Protein AF-A0A081MYM4-F1 (afdb_monomer_lite)

Sequence (79 aa):
MLGYVSVKEAKKYGCTHHGSYYGIPVWLDILDQGSLVMMAKWSPMDYAIDCVSVLEGIIRPLRFPDEPNCFQVKVLREI

Structure (mmCIF, N/CA/C/O backbone):
data_AF-A0A081MYM4-F1
#
_entry.id   AF-A0A081MYM4-F1
#
loop_
_atom_site.group_PDB
_atom_site.id
_atom_site.type_symbol
_atom_site.label_atom_id
_atom_site.label_alt_id
_atom_site.label_comp_id
_atom_site.label_asym_id
_atom_site.label_entity_id
_atom_site.label_seq_id
_atom_site.pdbx_PDB_ins_code
_atom_site.Cartn_x
_atom_site.Cartn_y
_atom_site.Cartn_z
_atom_site.occupancy
_atom_site.B_iso_or_equiv
_atom_site.auth_seq_id
_atom_site.auth_comp_id
_atom_site.auth_asym_id
_atom_site.auth_atom_id
_atom_site.pdbx_PDB_model_num
ATOM 1 N N . MET A 1 1 ? -2.683 -0.522 -15.918 1.00 56.75 1 MET A N 1
ATOM 2 C CA . MET A 1 1 ? -1.480 -0.930 -16.686 1.00 56.75 1 MET A CA 1
ATOM 3 C C . MET A 1 1 ? -1.497 -2.451 -16.776 1.00 56.75 1 MET A C 1
ATOM 5 O O . MET A 1 1 ? -2.099 -3.067 -15.917 1.00 56.75 1 MET A O 1
ATOM 9 N N . LEU A 1 2 ? -0.907 -3.099 -17.778 1.00 66.69 2 LEU A N 1
ATOM 10 C CA . LEU A 1 2 ? -0.748 -4.562 -17.744 1.00 66.69 2 LEU A CA 1
ATOM 11 C C . LEU A 1 2 ? 0.728 -4.860 -17.501 1.00 66.69 2 LEU A C 1
ATOM 13 O O . LEU A 1 2 ? 1.549 -4.634 -18.383 1.00 66.69 2 LEU A O 1
ATOM 17 N N . GLY A 1 3 ? 1.067 -5.302 -16.288 1.00 83.62 3 GLY A N 1
ATOM 18 C CA . GLY A 1 3 ? 2.443 -5.638 -15.918 1.00 83.62 3 GLY A CA 1
ATOM 19 C C . GLY A 1 3 ? 2.890 -5.091 -14.564 1.00 83.62 3 GLY A C 1
ATOM 20 O O . GLY A 1 3 ? 2.084 -4.611 -13.762 1.00 83.62 3 GLY A O 1
ATOM 21 N N . TYR A 1 4 ? 4.189 -5.237 -14.302 1.00 90.31 4 TYR A N 1
ATOM 22 C CA . TYR A 1 4 ? 4.839 -4.727 -13.099 1.00 90.31 4 TYR A CA 1
ATOM 23 C C . TYR A 1 4 ? 5.110 -3.227 -13.218 1.00 90.31 4 TYR A C 1
ATOM 25 O O . TYR A 1 4 ? 5.685 -2.773 -14.205 1.00 90.31 4 TYR A O 1
ATOM 33 N N . VAL A 1 5 ? 4.750 -2.483 -12.178 1.00 90.00 5 VAL A N 1
ATOM 34 C CA . VAL A 1 5 ? 5.054 -1.061 -12.030 1.00 90.00 5 VAL A CA 1
ATOM 35 C C . VAL A 1 5 ? 6.502 -0.922 -11.575 1.00 90.00 5 VAL A C 1
ATOM 37 O O . VAL A 1 5 ? 6.900 -1.469 -10.543 1.00 90.00 5 VAL A O 1
ATOM 40 N N . SER A 1 6 ? 7.305 -0.192 -12.347 1.00 91.31 6 SER A N 1
ATOM 41 C CA . SER A 1 6 ? 8.718 0.035 -12.023 1.00 91.31 6 SER A CA 1
ATOM 42 C C . SER A 1 6 ? 8.899 1.059 -10.894 1.00 91.31 6 SER A C 1
ATOM 44 O O . SER A 1 6 ? 8.042 1.912 -10.680 1.00 91.31 6 SER A O 1
ATOM 46 N N . VAL A 1 7 ? 10.063 1.061 -10.228 1.00 91.56 7 VAL A N 1
ATOM 47 C CA . VAL A 1 7 ? 10.419 2.105 -9.238 1.00 91.56 7 VAL A CA 1
ATOM 48 C C . VAL A 1 7 ? 10.316 3.507 -9.848 1.00 91.56 7 VAL A C 1
ATOM 50 O O . VAL A 1 7 ? 9.782 4.422 -9.230 1.00 91.56 7 VAL A O 1
ATOM 53 N N . LYS A 1 8 ? 10.808 3.686 -11.083 1.00 91.88 8 LYS A N 1
ATOM 54 C CA . LYS A 1 8 ? 10.779 4.979 -11.786 1.00 91.88 8 LYS A CA 1
ATOM 55 C C . LYS A 1 8 ? 9.351 5.471 -12.003 1.00 91.88 8 LYS A C 1
ATOM 57 O O . LYS A 1 8 ? 9.108 6.669 -11.967 1.00 91.88 8 LYS A O 1
ATOM 62 N N . GLU A 1 9 ? 8.432 4.555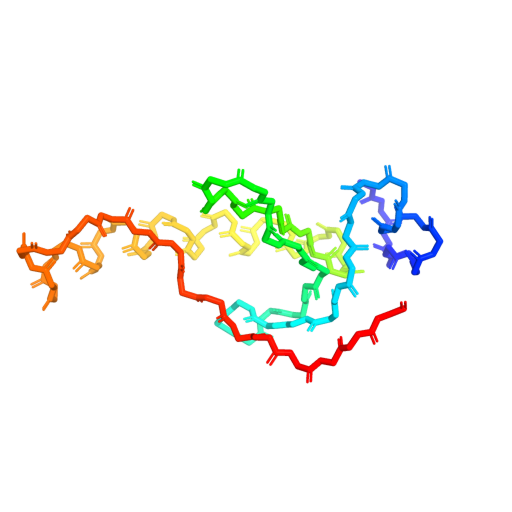 -12.267 1.00 90.25 9 GLU A N 1
ATOM 63 C CA . GLU A 1 9 ? 7.019 4.856 -12.451 1.00 90.25 9 GLU A CA 1
ATOM 64 C C . GLU A 1 9 ? 6.340 5.157 -11.118 1.00 90.25 9 GLU A C 1
ATOM 66 O O . GLU A 1 9 ? 5.721 6.205 -10.995 1.00 90.25 9 GLU A O 1
ATOM 71 N N . ALA A 1 10 ? 6.575 4.340 -10.091 1.00 90.25 10 ALA A N 1
ATOM 72 C CA . ALA A 1 10 ? 6.089 4.586 -8.736 1.00 90.25 10 ALA A CA 1
ATOM 73 C C . ALA A 1 10 ? 6.501 5.976 -8.211 1.00 90.25 10 ALA A C 1
ATOM 75 O O . ALA A 1 10 ? 5.664 6.712 -7.692 1.00 90.25 10 ALA A O 1
ATOM 76 N N . LYS A 1 11 ? 7.757 6.391 -8.439 1.00 91.06 11 LYS A N 1
ATOM 77 C CA . LYS A 1 11 ? 8.249 7.733 -8.072 1.00 91.06 11 LYS A CA 1
ATOM 78 C C . LYS A 1 11 ? 7.524 8.868 -8.802 1.00 91.06 11 LYS A C 1
ATOM 80 O O . LYS A 1 11 ? 7.353 9.936 -8.228 1.00 91.06 11 LYS A O 1
ATOM 85 N N . LYS A 1 12 ? 7.057 8.658 -10.041 1.00 90.56 12 LYS A N 1
ATOM 86 C CA . LYS A 1 12 ? 6.236 9.662 -10.753 1.00 90.56 12 LYS A CA 1
ATOM 87 C C . LYS A 1 12 ? 4.869 9.861 -10.101 1.00 90.56 12 LYS A C 1
ATOM 89 O O . LYS A 1 12 ? 4.303 10.939 -10.232 1.00 90.56 1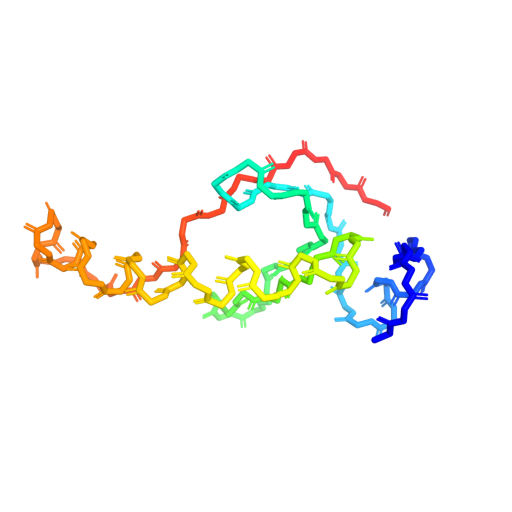2 LYS A O 1
ATOM 94 N N . TYR A 1 13 ? 4.363 8.841 -9.414 1.00 85.94 13 TYR A N 1
ATOM 95 C CA . TYR A 1 13 ? 3.120 8.891 -8.645 1.00 85.94 13 TYR A CA 1
ATOM 96 C C . TYR A 1 13 ? 3.339 9.297 -7.181 1.00 85.94 13 TYR A C 1
ATOM 98 O O . TYR A 1 13 ? 2.421 9.187 -6.377 1.00 85.94 13 TYR A O 1
ATOM 106 N N . GLY A 1 14 ? 4.545 9.753 -6.827 1.00 87.56 14 GLY A N 1
ATOM 107 C CA . GLY A 1 14 ? 4.868 10.198 -5.473 1.00 87.56 14 GLY A CA 1
ATOM 108 C C . GLY A 1 14 ? 5.142 9.068 -4.483 1.00 87.56 14 GLY A C 1
ATOM 109 O O . GLY A 1 14 ? 5.294 9.344 -3.309 1.00 87.56 14 GLY A O 1
ATOM 110 N N . CYS A 1 15 ? 5.242 7.805 -4.911 1.00 91.81 15 CYS A N 1
ATOM 111 C CA . CYS A 1 15 ? 5.612 6.732 -3.988 1.00 91.81 15 CYS A CA 1
ATOM 112 C C . CYS A 1 15 ? 7.091 6.843 -3.577 1.00 91.81 15 CYS A C 1
ATOM 114 O O . CYS A 1 15 ? 7.964 7.026 -4.431 1.00 91.81 15 CYS A O 1
ATOM 116 N N . THR A 1 16 ? 7.372 6.647 -2.289 1.00 92.94 16 THR A N 1
ATOM 117 C CA . THR A 1 16 ? 8.711 6.779 -1.676 1.00 92.94 16 THR A CA 1
ATOM 118 C C . THR A 1 16 ? 9.180 5.497 -0.985 1.00 92.94 16 THR A C 1
ATOM 120 O O . THR A 1 16 ? 10.374 5.324 -0.738 1.00 92.94 16 THR A O 1
ATOM 123 N N . HIS A 1 17 ? 8.273 4.543 -0.755 1.00 94.38 17 HIS A N 1
ATOM 124 C CA . HIS A 1 17 ? 8.569 3.282 -0.086 1.00 94.38 17 HIS A CA 1
ATOM 125 C C . HIS A 1 17 ? 8.019 2.062 -0.834 1.00 94.38 17 HIS A C 1
ATOM 127 O O . HIS A 1 17 ? 7.045 2.101 -1.589 1.00 94.38 17 HIS A O 1
ATOM 133 N N . HIS A 1 18 ? 8.631 0.917 -0.556 1.00 94.75 18 HIS A N 1
ATOM 134 C CA . HIS A 1 18 ? 8.018 -0.390 -0.701 1.00 94.75 18 HIS A CA 1
ATOM 135 C C . HIS A 1 18 ? 7.199 -0.724 0.548 1.00 94.75 18 HIS A C 1
ATOM 137 O O . HIS A 1 18 ? 7.660 -0.521 1.674 1.00 94.75 18 HIS A O 1
ATOM 143 N N . GLY A 1 19 ? 6.064 -1.392 0.361 1.00 94.31 19 GLY A N 1
ATOM 144 C CA . GLY A 1 19 ? 5.344 -2.006 1.470 1.00 94.31 19 GLY A CA 1
ATOM 145 C C . GLY A 1 19 ? 4.469 -3.179 1.085 1.00 94.31 19 GLY A C 1
ATOM 146 O O . GLY A 1 19 ? 4.628 -3.789 0.022 1.00 94.31 19 GLY A O 1
ATOM 147 N N . SER A 1 20 ? 3.569 -3.505 2.004 1.00 94.19 20 SER A N 1
ATOM 148 C CA . SER A 1 20 ? 2.603 -4.580 1.873 1.00 94.19 20 SER A CA 1
ATOM 149 C C . SER A 1 20 ? 1.248 -4.179 2.449 1.00 94.19 20 SER A C 1
ATOM 151 O O . SER A 1 20 ? 1.178 -3.672 3.567 1.00 94.19 20 SER A O 1
ATOM 153 N N . TYR A 1 21 ? 0.184 -4.461 1.707 1.00 94.31 21 TYR A N 1
ATOM 154 C CA . TYR A 1 21 ? -1.198 -4.308 2.147 1.00 94.31 21 TYR A CA 1
ATOM 155 C C . TYR A 1 21 ? -1.847 -5.690 2.205 1.00 94.31 21 TYR A C 1
ATOM 157 O O . TYR A 1 21 ? -2.078 -6.309 1.172 1.00 94.31 21 TYR A O 1
ATOM 165 N N . TYR A 1 22 ? -2.010 -6.236 3.415 1.00 92.75 22 TYR A N 1
ATOM 166 C CA . TYR A 1 22 ? -2.475 -7.615 3.645 1.00 92.75 22 TYR A CA 1
ATOM 167 C C . TYR A 1 22 ? -1.764 -8.684 2.785 1.00 92.75 22 TYR A C 1
ATOM 169 O O . TYR A 1 22 ? -2.378 -9.612 2.268 1.00 92.75 22 TYR A O 1
ATOM 177 N N . GLY A 1 23 ? -0.443 -8.559 2.618 1.00 91.75 23 GLY A N 1
ATOM 178 C CA . GLY A 1 23 ? 0.367 -9.476 1.807 1.00 91.75 23 GLY A CA 1
ATOM 179 C C . GLY A 1 23 ? 0.505 -9.072 0.335 1.00 91.75 23 GLY A C 1
ATOM 180 O O . GLY A 1 23 ? 1.417 -9.550 -0.336 1.00 91.75 23 GLY A O 1
ATOM 181 N N . ILE A 1 24 ? -0.305 -8.130 -0.157 1.00 94.25 24 ILE A N 1
ATOM 182 C CA . ILE A 1 24 ? -0.180 -7.577 -1.510 1.00 94.25 24 ILE A CA 1
ATOM 183 C C . ILE A 1 24 ? 1.038 -6.646 -1.548 1.00 94.25 24 ILE A C 1
ATOM 185 O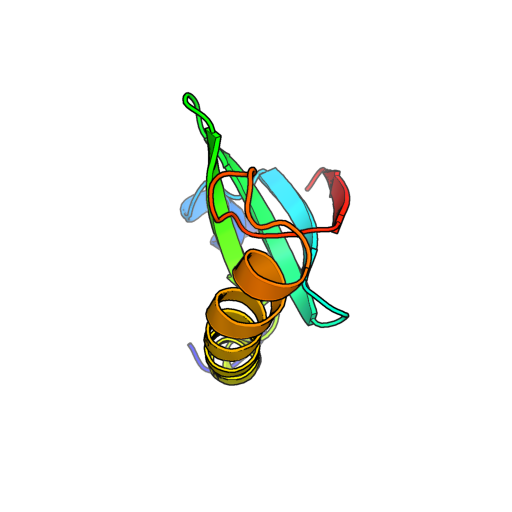 O . ILE A 1 24 ? 1.104 -5.711 -0.748 1.00 94.25 24 ILE A O 1
ATOM 189 N N . PRO A 1 25 ? 2.029 -6.872 -2.428 1.00 94.69 25 PRO A N 1
ATOM 190 C CA . PRO A 1 25 ? 3.178 -5.990 -2.547 1.00 94.69 25 PRO A CA 1
ATOM 191 C C . PRO A 1 25 ? 2.774 -4.665 -3.201 1.00 94.69 25 PRO A C 1
ATOM 193 O O . PRO A 1 25 ? 2.288 -4.641 -4.333 1.00 94.69 25 PRO A O 1
ATOM 196 N N . VAL A 1 26 ? 3.055 -3.558 -2.512 1.00 95.69 26 VAL A N 1
ATOM 197 C CA . VAL A 1 26 ? 2.672 -2.207 -2.943 1.00 95.69 26 VAL A CA 1
ATOM 198 C C . VAL A 1 26 ? 3.857 -1.241 -2.949 1.00 95.69 26 VAL A C 1
ATOM 200 O O . VAL A 1 26 ? 4.873 -1.452 -2.273 1.00 95.69 26 VAL A O 1
ATOM 203 N N . TRP A 1 27 ? 3.730 -0.194 -3.750 1.00 95.38 27 TRP A N 1
ATOM 204 C CA . TRP A 1 27 ? 4.420 1.078 -3.582 1.00 95.38 27 TRP A CA 1
ATOM 205 C C . TRP A 1 27 ? 3.566 1.964 -2.683 1.00 95.38 27 TRP A C 1
ATOM 207 O O . TRP A 1 27 ? 2.340 1.921 -2.793 1.00 95.38 27 TRP A O 1
ATOM 217 N N . LEU A 1 28 ? 4.190 2.728 -1.792 1.00 94.06 28 LEU A N 1
ATOM 218 C CA . LEU A 1 28 ? 3.462 3.606 -0.884 1.00 94.06 28 LEU A CA 1
ATOM 219 C C . LEU A 1 28 ? 4.196 4.912 -0.616 1.00 94.06 28 LEU A C 1
ATOM 221 O O . LEU A 1 28 ? 5.424 4.979 -0.711 1.00 94.06 28 LEU A O 1
ATOM 225 N N . ASP A 1 29 ? 3.423 5.915 -0.236 1.00 90.44 29 ASP A N 1
ATOM 226 C CA . ASP A 1 29 ? 3.897 7.105 0.455 1.00 90.44 29 ASP A CA 1
ATOM 227 C C . ASP A 1 29 ? 2.823 7.609 1.417 1.00 90.44 29 ASP A C 1
ATOM 229 O O . ASP A 1 29 ? 1.626 7.392 1.202 1.00 90.44 29 ASP A O 1
ATOM 233 N N . ILE A 1 30 ? 3.261 8.265 2.485 1.00 82.50 30 ILE A N 1
ATOM 234 C CA . ILE A 1 30 ? 2.374 8.951 3.418 1.00 82.50 30 ILE A CA 1
ATOM 235 C C . ILE A 1 30 ? 2.572 10.435 3.157 1.00 82.50 30 ILE A C 1
ATOM 237 O O . ILE A 1 30 ? 3.593 11.006 3.529 1.00 82.50 30 ILE A O 1
ATOM 241 N N . LEU A 1 31 ? 1.596 11.039 2.490 1.00 80.38 31 LEU A N 1
ATOM 242 C CA . LEU A 1 31 ? 1.610 12.462 2.203 1.00 80.38 31 LEU A CA 1
ATOM 243 C C . LEU A 1 31 ? 1.357 13.267 3.480 1.00 80.38 31 LEU A C 1
ATOM 245 O O . LEU A 1 31 ? 0.776 12.781 4.461 1.00 80.38 31 LEU A O 1
ATOM 249 N N . ASP A 1 32 ? 1.733 14.541 3.424 1.00 68.69 32 ASP A N 1
ATOM 250 C CA . ASP A 1 32 ? 1.424 15.504 4.471 1.00 68.69 32 ASP A CA 1
ATOM 251 C C . ASP A 1 32 ? -0.085 15.495 4.765 1.00 68.69 32 ASP A C 1
ATOM 253 O O . ASP A 1 32 ? -0.909 15.479 3.851 1.00 68.69 32 ASP A O 1
ATOM 257 N N . GLN A 1 33 ? -0.441 15.504 6.055 1.00 66.81 33 GLN A N 1
ATOM 258 C CA . GLN A 1 33 ? -1.812 15.372 6.590 1.00 66.81 33 GLN A CA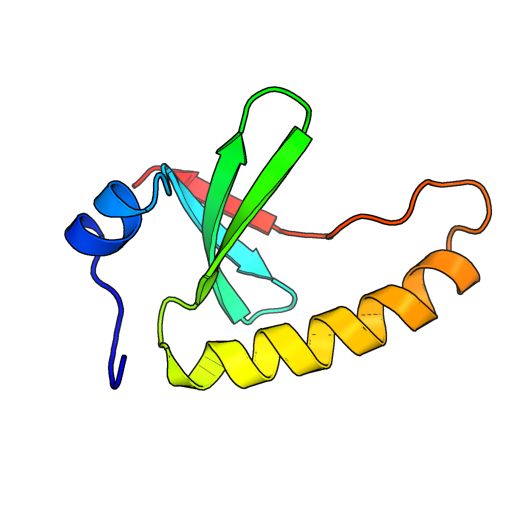 1
ATOM 259 C C . GLN A 1 33 ? -2.368 13.937 6.692 1.00 66.81 33 GLN A C 1
ATOM 261 O O . GLN A 1 33 ? -3.556 13.761 6.953 1.00 66.81 33 GLN A O 1
ATOM 266 N N . GLY A 1 34 ? -1.528 12.905 6.560 1.00 71.12 34 GLY A N 1
ATOM 267 C CA . GLY A 1 34 ? -1.924 11.515 6.838 1.00 71.12 34 GLY A CA 1
ATOM 268 C C . GLY A 1 34 ? -2.691 10.841 5.699 1.00 71.12 34 GLY A C 1
ATOM 269 O O . GLY A 1 34 ? -3.302 9.791 5.900 1.00 71.12 34 GLY A O 1
ATOM 270 N N . SER A 1 35 ? -2.651 11.428 4.501 1.00 80.62 35 SER A N 1
ATOM 271 C CA . SER A 1 35 ? -3.188 10.803 3.292 1.00 80.62 35 SER A CA 1
ATOM 272 C C . SER A 1 35 ? -2.226 9.730 2.788 1.00 80.62 35 SER A C 1
ATOM 274 O O . SER A 1 35 ? -1.028 9.967 2.657 1.00 80.62 35 SER A O 1
ATOM 276 N N . LEU A 1 36 ? -2.751 8.543 2.491 1.00 86.62 36 LEU A N 1
ATOM 277 C CA . LEU A 1 36 ? -1.967 7.418 1.993 1.00 86.62 36 LEU A CA 1
ATOM 278 C C . LEU A 1 36 ? -2.053 7.355 0.466 1.00 86.62 36 LEU A C 1
ATOM 280 O O . LEU A 1 36 ? -3.143 7.229 -0.090 1.00 86.62 36 LEU A O 1
ATOM 284 N N . VAL A 1 37 ? -0.901 7.363 -0.201 1.00 89.19 37 VAL A N 1
ATOM 285 C CA . VAL A 1 37 ? -0.790 6.940 -1.599 1.00 89.19 37 VAL A CA 1
ATOM 286 C C . VAL A 1 37 ? -0.324 5.497 -1.600 1.00 89.19 37 VAL A C 1
ATOM 288 O O . VAL A 1 37 ? 0.681 5.161 -0.979 1.00 89.19 37 VAL A O 1
ATOM 291 N N . MET A 1 38 ? -1.057 4.634 -2.295 1.00 90.75 38 MET A N 1
ATOM 292 C CA . MET A 1 38 ? -0.723 3.223 -2.418 1.00 90.75 38 MET A CA 1
ATOM 293 C C . MET A 1 38 ? -1.030 2.730 -3.829 1.00 90.75 38 MET A C 1
ATOM 295 O O . MET A 1 38 ? -2.077 3.044 -4.387 1.00 90.75 38 MET A O 1
ATOM 299 N N . MET A 1 39 ? -0.119 1.941 -4.394 1.00 91.56 39 MET A N 1
ATOM 300 C CA . MET A 1 39 ? -0.259 1.351 -5.726 1.00 91.56 39 MET A CA 1
ATOM 301 C C . MET A 1 39 ? 0.271 -0.080 -5.727 1.00 91.56 39 MET A C 1
ATOM 303 O O . MET A 1 39 ? 1.345 -0.334 -5.175 1.00 91.56 39 MET A O 1
ATOM 307 N N . ALA A 1 40 ? -0.417 -1.024 -6.372 1.00 94.44 40 ALA A N 1
ATOM 308 C CA . ALA A 1 40 ? 0.121 -2.371 -6.506 1.00 94.44 40 ALA A CA 1
ATOM 309 C C . ALA A 1 40 ? 1.418 -2.382 -7.326 1.00 94.44 40 ALA A C 1
ATOM 311 O O . ALA A 1 40 ? 1.554 -1.705 -8.346 1.00 94.44 40 ALA A O 1
ATOM 312 N N . LYS A 1 41 ? 2.381 -3.226 -6.935 1.00 94.06 41 LYS A N 1
ATOM 313 C CA . LYS A 1 41 ? 3.577 -3.446 -7.767 1.00 94.06 41 LYS A CA 1
ATOM 314 C C . LYS A 1 41 ? 3.263 -4.193 -9.055 1.00 94.06 41 LYS A C 1
ATOM 316 O O . LYS A 1 41 ? 4.028 -4.096 -10.008 1.00 94.06 41 LYS A O 1
ATOM 321 N N . TRP A 1 42 ? 2.177 -4.955 -9.077 1.00 93.31 42 TRP A N 1
ATOM 322 C CA . TRP A 1 42 ? 1.669 -5.646 -10.252 1.00 93.31 42 TRP A CA 1
ATOM 323 C C . TRP A 1 42 ? 0.232 -5.187 -10.460 1.00 93.31 42 TRP A C 1
ATOM 325 O O . TRP A 1 42 ? -0.610 -5.457 -9.613 1.00 93.31 42 TRP A O 1
ATOM 335 N N . SER A 1 43 ? -0.038 -4.472 -11.552 1.00 88.94 43 SER A N 1
ATOM 336 C CA . SER A 1 43 ? -1.315 -3.760 -11.721 1.00 88.94 43 SER A CA 1
ATOM 337 C C . SER A 1 43 ? -2.568 -4.655 -11.663 1.00 88.94 43 SER A C 1
ATOM 339 O O . SER A 1 43 ? -3.578 -4.222 -11.129 1.00 88.94 43 SER A O 1
ATOM 341 N N . PRO A 1 44 ? -2.547 -5.937 -12.077 1.00 90.56 44 PRO A N 1
ATOM 342 C CA . PRO A 1 44 ? -3.672 -6.837 -11.808 1.00 90.56 44 PRO A CA 1
ATOM 343 C C . PRO A 1 44 ? -4.006 -7.038 -10.320 1.00 90.56 44 PRO A C 1
ATOM 345 O O . PRO A 1 44 ? -5.124 -7.430 -10.002 1.00 90.56 44 PRO A O 1
ATOM 348 N N . MET A 1 45 ? -3.081 -6.768 -9.393 1.00 93.56 45 MET A N 1
ATOM 349 C CA . MET A 1 45 ? -3.375 -6.802 -7.957 1.00 93.56 45 MET A CA 1
ATOM 350 C C . MET A 1 45 ? -4.104 -5.553 -7.462 1.00 93.56 45 MET A C 1
ATOM 352 O O . MET A 1 45 ? -4.540 -5.568 -6.316 1.00 93.56 45 MET A O 1
ATOM 356 N N . ASP A 1 46 ? -4.293 -4.516 -8.285 1.00 91.25 46 ASP A N 1
ATOM 357 C CA . ASP A 1 46 ? -5.148 -3.378 -7.923 1.00 91.25 46 ASP A CA 1
ATOM 358 C C . ASP A 1 46 ? -6.575 -3.875 -7.604 1.00 91.25 46 ASP A C 1
ATOM 360 O O . ASP A 1 46 ? -7.142 -3.502 -6.584 1.00 91.25 46 ASP A O 1
ATOM 364 N N . TYR A 1 47 ? -7.089 -4.865 -8.349 1.00 91.81 47 TYR A N 1
ATOM 365 C CA . TYR A 1 47 ? -8.368 -5.519 -8.031 1.00 91.81 47 TYR A CA 1
ATOM 366 C C . TYR A 1 47 ? -8.365 -6.226 -6.668 1.00 91.81 47 TYR A C 1
ATOM 368 O O . TYR A 1 47 ? -9.376 -6.252 -5.969 1.00 91.81 47 TYR A O 1
ATOM 376 N N . ALA A 1 48 ? -7.231 -6.812 -6.274 1.00 92.50 48 ALA A N 1
ATOM 377 C CA . ALA A 1 48 ? -7.102 -7.438 -4.962 1.00 92.50 48 ALA A CA 1
A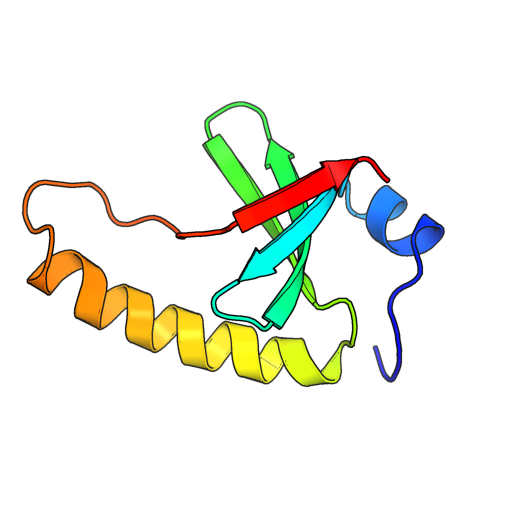TOM 378 C C . ALA A 1 48 ? -7.071 -6.381 -3.847 1.00 92.50 48 ALA A C 1
ATOM 380 O O . ALA A 1 48 ? -7.665 -6.602 -2.794 1.00 92.50 48 ALA A O 1
ATOM 381 N N . ILE A 1 49 ? -6.430 -5.232 -4.088 1.00 93.38 49 ILE A N 1
ATOM 382 C CA . ILE A 1 49 ? -6.459 -4.083 -3.175 1.00 93.38 49 ILE A CA 1
ATOM 383 C C . ILE A 1 49 ? -7.896 -3.584 -3.018 1.00 93.38 49 ILE A C 1
ATOM 385 O O . ILE A 1 49 ? -8.344 -3.437 -1.884 1.00 93.38 49 ILE A O 1
ATOM 389 N N . ASP A 1 50 ? -8.636 -3.406 -4.115 1.00 93.06 50 ASP A N 1
ATOM 390 C CA . ASP A 1 50 ? -10.032 -2.962 -4.082 1.00 93.06 50 ASP A CA 1
ATOM 391 C C . ASP A 1 50 ? -10.892 -3.912 -3.238 1.00 93.06 50 ASP A C 1
ATOM 393 O O . ASP A 1 50 ? -11.576 -3.479 -2.310 1.00 93.06 50 ASP A O 1
ATOM 397 N N . CYS A 1 51 ? -10.806 -5.225 -3.478 1.00 93.62 51 CYS A N 1
ATOM 398 C CA . CYS A 1 51 ? -11.546 -6.211 -2.690 1.00 93.62 51 CYS A CA 1
ATOM 399 C C . CYS A 1 51 ? -11.187 -6.164 -1.198 1.00 93.62 51 CYS A C 1
ATOM 401 O O . CYS A 1 51 ? -12.076 -6.176 -0.345 1.00 93.62 51 CYS A O 1
ATOM 403 N N . VAL A 1 52 ? -9.895 -6.107 -0.871 1.00 93.50 52 VAL A N 1
ATOM 404 C CA . VAL A 1 52 ? -9.434 -6.069 0.523 1.00 93.50 52 VAL A CA 1
ATOM 405 C C . VAL A 1 52 ? -9.830 -4.759 1.204 1.00 93.50 52 VAL A C 1
ATOM 407 O O . VAL A 1 52 ? -10.217 -4.796 2.367 1.00 93.50 52 VAL A O 1
ATOM 410 N N . SER A 1 53 ? -9.832 -3.635 0.486 1.00 92.50 53 SER A N 1
ATOM 411 C CA . SER A 1 53 ? -10.243 -2.332 1.021 1.00 92.50 53 SER A CA 1
ATOM 412 C C . SER A 1 53 ? -11.707 -2.314 1.455 1.00 92.50 53 SER A C 1
ATOM 414 O O . SER A 1 53 ? -12.037 -1.795 2.522 1.00 92.50 53 SER A O 1
ATOM 416 N N . VAL A 1 54 ? -12.585 -2.956 0.677 1.00 93.19 54 VAL A N 1
ATOM 417 C CA . VAL A 1 54 ? -14.003 -3.103 1.020 1.00 93.19 54 VAL A CA 1
ATOM 418 C C . VAL A 1 54 ? -14.159 -3.964 2.272 1.00 93.19 54 VAL A C 1
ATOM 420 O O . VAL A 1 54 ? -14.915 -3.608 3.174 1.00 93.19 54 VAL A O 1
ATOM 423 N N . LEU A 1 55 ? -13.421 -5.074 2.361 1.00 92.38 55 LEU A N 1
ATOM 424 C CA . LEU A 1 55 ? -13.448 -5.939 3.541 1.00 92.38 55 LEU A CA 1
ATOM 425 C C . LEU A 1 55 ? -12.899 -5.227 4.784 1.00 92.38 55 LEU A C 1
ATOM 427 O O . LEU A 1 55 ? -13.513 -5.313 5.846 1.00 92.38 55 LEU A O 1
ATOM 431 N N . GLU A 1 56 ? -11.789 -4.497 4.666 1.00 91.94 56 GLU A N 1
ATOM 432 C CA . GLU A 1 56 ? -11.218 -3.707 5.761 1.00 91.94 56 GLU A CA 1
ATOM 433 C C . GLU A 1 56 ? -12.206 -2.636 6.230 1.00 91.94 56 GLU A C 1
ATOM 435 O O . GLU A 1 56 ? -12.440 -2.516 7.430 1.00 91.94 56 GLU A O 1
ATOM 440 N N . GLY A 1 57 ? -12.869 -1.937 5.306 1.00 90.62 57 GLY A N 1
ATOM 441 C CA . GLY A 1 57 ? -13.887 -0.939 5.629 1.00 90.62 57 GLY A CA 1
ATOM 442 C C . GLY A 1 57 ? -15.100 -1.491 6.386 1.00 90.62 57 GLY A C 1
ATOM 443 O O . GLY A 1 57 ? -15.780 -0.727 7.063 1.00 90.62 57 GLY A O 1
ATOM 444 N N . ILE A 1 58 ? -15.357 -2.802 6.321 1.00 91.62 58 ILE A N 1
ATOM 445 C CA . ILE A 1 58 ? -16.415 -3.476 7.091 1.00 91.62 58 ILE A CA 1
ATOM 446 C C . ILE A 1 58 ? -15.865 -4.015 8.417 1.00 91.62 58 ILE A C 1
ATOM 448 O O . ILE A 1 58 ? -16.459 -3.813 9.473 1.00 91.62 58 ILE A O 1
ATOM 452 N N . ILE A 1 59 ? -14.729 -4.714 8.379 1.00 90.56 59 ILE A N 1
ATOM 453 C CA . ILE A 1 59 ? -14.157 -5.405 9.543 1.00 90.56 59 ILE A CA 1
ATOM 454 C C . ILE A 1 59 ? -13.578 -4.406 10.549 1.00 90.56 59 ILE A C 1
ATOM 456 O O . ILE A 1 59 ? -13.685 -4.614 11.759 1.00 90.56 59 ILE A O 1
ATOM 460 N N . ARG A 1 60 ? -12.953 -3.324 10.077 1.00 88.88 60 ARG A N 1
ATOM 461 C CA . ARG A 1 60 ? -12.248 -2.374 10.938 1.00 88.88 60 ARG A CA 1
ATOM 462 C C . ARG A 1 60 ? -13.191 -1.616 11.876 1.00 88.88 60 ARG A C 1
ATOM 464 O O . ARG A 1 60 ? -12.912 -1.659 13.072 1.00 88.88 60 ARG A O 1
ATOM 471 N N . PRO A 1 61 ? -14.317 -1.029 11.426 1.00 90.38 61 PRO A N 1
ATOM 472 C CA . PRO A 1 61 ? -15.276 -0.398 12.337 1.00 90.38 61 PRO A CA 1
ATOM 473 C C . PRO A 1 61 ? -15.892 -1.374 13.347 1.00 90.38 61 PRO A C 1
ATOM 475 O O . PRO A 1 61 ? -16.244 -0.975 14.450 1.00 90.38 61 PRO A O 1
ATOM 478 N N . LEU A 1 62 ? -16.001 -2.664 13.002 1.00 90.75 62 LEU A N 1
ATOM 479 C CA . LEU A 1 62 ? -16.482 -3.691 13.934 1.00 90.75 62 LEU A CA 1
ATOM 480 C C . LEU A 1 62 ? -15.448 -4.035 15.012 1.00 90.75 62 LEU A C 1
ATOM 482 O O . LEU A 1 62 ? -15.815 -4.359 16.138 1.00 90.75 62 LEU A O 1
ATOM 486 N N . ARG A 1 63 ? -14.156 -3.998 14.669 1.00 90.62 63 ARG A N 1
ATOM 487 C CA . ARG A 1 63 ? -13.064 -4.346 15.587 1.00 90.62 63 ARG A CA 1
ATOM 488 C C . ARG A 1 63 ? -12.581 -3.159 16.422 1.00 90.62 63 ARG A C 1
ATOM 490 O O . ARG A 1 63 ? -12.159 -3.364 17.556 1.00 90.62 63 ARG A O 1
ATOM 497 N N . PHE A 1 64 ? -12.635 -1.954 15.862 1.00 90.50 64 PHE A N 1
ATOM 498 C CA . PHE A 1 64 ? -12.168 -0.705 16.463 1.00 90.50 64 PHE A CA 1
ATOM 499 C C . PHE A 1 64 ? -13.242 0.382 16.284 1.00 90.50 64 PHE A C 1
ATOM 501 O O . PHE A 1 64 ? -13.079 1.272 15.451 1.00 90.50 64 PHE A O 1
ATOM 508 N N . PRO A 1 65 ? -14.365 0.298 17.019 1.00 89.12 65 PRO A N 1
ATOM 509 C CA . PRO A 1 65 ? -15.508 1.191 16.818 1.00 89.12 65 PRO A CA 1
ATOM 510 C C . PRO A 1 65 ? -15.221 2.655 17.180 1.00 89.12 65 PRO A C 1
ATOM 512 O O . PRO A 1 65 ? -15.857 3.550 16.630 1.00 89.12 65 PRO A O 1
ATOM 515 N N . ASP A 1 66 ? -14.259 2.899 18.073 1.00 93.44 66 ASP A N 1
ATOM 516 C CA . ASP A 1 66 ? -13.904 4.240 18.555 1.00 93.44 66 ASP A CA 1
ATOM 517 C C . ASP A 1 66 ? -12.794 4.912 17.724 1.00 93.44 66 ASP A C 1
ATOM 519 O O . ASP A 1 66 ? -12.467 6.080 17.944 1.00 93.44 66 ASP A O 1
ATOM 523 N N . GLU A 1 67 ? -12.191 4.190 16.773 1.00 86.94 67 GLU A N 1
ATOM 524 C CA . GLU A 1 67 ? -11.123 4.716 15.922 1.00 86.94 67 GLU A CA 1
ATOM 525 C C . GLU A 1 67 ? -11.657 5.189 14.563 1.00 86.94 67 GLU A C 1
ATOM 527 O O . GLU A 1 67 ? -12.542 4.556 13.978 1.00 86.94 67 GLU A O 1
ATOM 532 N N . PRO A 1 68 ? -11.086 6.265 13.990 1.00 84.25 68 PRO A N 1
ATOM 533 C CA . PRO A 1 68 ? -11.392 6.641 12.620 1.00 84.25 68 PRO A CA 1
ATOM 534 C C . PRO A 1 68 ? -10.979 5.521 11.661 1.00 84.25 68 PRO A C 1
ATOM 536 O O . PRO A 1 68 ? -9.917 4.904 11.794 1.00 84.25 68 PRO A O 1
ATOM 539 N N . ASN A 1 69 ? -11.818 5.277 10.657 1.00 82.00 69 ASN A N 1
ATOM 540 C CA . ASN A 1 69 ? -11.514 4.288 9.637 1.00 82.00 69 ASN A CA 1
ATOM 541 C C . ASN A 1 69 ? -10.273 4.728 8.844 1.00 82.00 69 ASN A C 1
ATOM 543 O O . ASN A 1 69 ? -10.232 5.840 8.317 1.00 82.00 69 ASN A O 1
ATOM 547 N N . CYS A 1 70 ? -9.263 3.867 8.751 1.00 85.00 70 CYS A N 1
ATOM 548 C CA . CYS A 1 70 ? -8.087 4.116 7.925 1.00 85.00 70 CYS A CA 1
ATOM 549 C C . CYS A 1 70 ? -7.530 2.809 7.352 1.00 85.00 70 CYS A C 1
ATOM 551 O O . CYS A 1 70 ? -7.992 1.723 7.703 1.00 85.00 70 CYS A O 1
ATOM 553 N N . PHE A 1 71 ? -6.542 2.910 6.466 1.00 87.44 71 PHE A N 1
ATOM 554 C CA . PHE A 1 71 ? -5.881 1.751 5.866 1.00 87.44 71 PHE A CA 1
ATOM 555 C C . PHE A 1 71 ? -4.749 1.233 6.756 1.00 87.44 71 PHE A C 1
ATOM 557 O O . PHE A 1 71 ? -3.929 2.013 7.246 1.00 87.44 71 PHE A O 1
ATOM 564 N N . GLN A 1 72 ? -4.663 -0.084 6.942 1.00 88.00 72 GLN A N 1
ATOM 565 C CA . GLN A 1 72 ? -3.551 -0.742 7.628 1.00 88.00 72 GLN A CA 1
ATOM 566 C C . GLN A 1 72 ? -2.530 -1.273 6.622 1.00 88.00 72 GLN A C 1
ATOM 568 O O . GLN A 1 72 ? -2.656 -2.369 6.078 1.00 88.00 72 GLN A O 1
ATOM 573 N N . VAL A 1 73 ? -1.468 -0.502 6.401 1.00 90.38 73 VAL A N 1
ATOM 574 C CA . VAL A 1 73 ? -0.348 -0.891 5.533 1.00 90.38 73 VAL A CA 1
ATOM 575 C C . VAL A 1 73 ? 0.919 -1.163 6.334 1.00 90.38 73 VAL A C 1
ATOM 577 O O . VAL A 1 73 ? 1.196 -0.525 7.347 1.00 90.38 73 VAL A O 1
ATOM 580 N N . LYS A 1 74 ? 1.732 -2.102 5.849 1.00 91.62 74 LYS A N 1
ATOM 581 C CA . LYS A 1 74 ? 3.067 -2.377 6.377 1.00 91.62 74 LYS A CA 1
ATOM 582 C C . LYS A 1 74 ? 4.118 -1.727 5.487 1.00 91.62 74 LYS A C 1
ATOM 584 O O . LYS A 1 74 ? 4.329 -2.167 4.357 1.00 91.62 74 LYS A O 1
ATOM 589 N N . VAL A 1 75 ? 4.819 -0.730 6.014 1.00 91.38 75 VAL A N 1
ATOM 590 C CA . VAL A 1 75 ? 6.005 -0.152 5.367 1.00 91.38 75 VAL A CA 1
ATOM 591 C C . VAL A 1 75 ? 7.176 -1.128 5.503 1.00 91.38 75 VAL A C 1
ATOM 593 O O 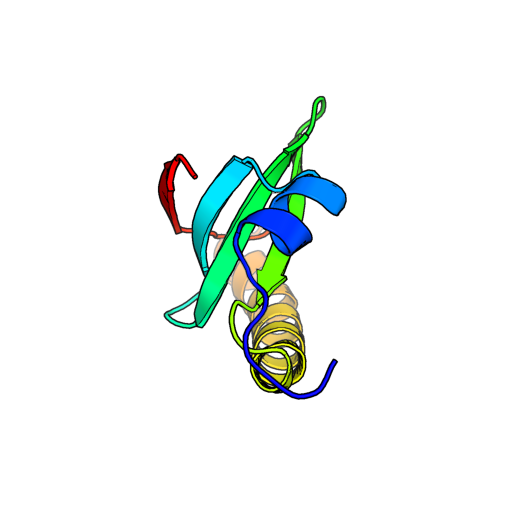. VAL A 1 75 ? 7.348 -1.749 6.552 1.00 91.38 75 VAL A O 1
ATOM 596 N N . LEU A 1 76 ? 7.950 -1.320 4.431 1.00 90.25 76 LEU A N 1
ATOM 597 C CA . LEU A 1 76 ? 9.079 -2.257 4.413 1.00 90.25 76 LEU A CA 1
ATOM 598 C C . LEU A 1 76 ? 10.429 -1.543 4.305 1.00 90.25 76 LEU A C 1
ATOM 600 O O . LEU A 1 76 ? 11.258 -1.695 5.195 1.00 90.25 76 LEU A O 1
ATOM 604 N N . ARG A 1 77 ? 10.679 -0.820 3.207 1.00 90.25 77 ARG A N 1
ATOM 605 C CA . ARG A 1 77 ? 11.938 -0.085 2.972 1.00 90.25 77 ARG A CA 1
ATOM 606 C C . ARG A 1 77 ? 11.735 1.015 1.930 1.00 90.25 77 ARG A C 1
ATOM 608 O O . ARG A 1 77 ? 10.818 0.903 1.121 1.00 90.25 77 ARG A O 1
ATOM 615 N N . GLU A 1 78 ? 12.606 2.011 1.910 1.00 89.56 78 GLU A N 1
ATOM 616 C CA . GLU A 1 78 ? 12.610 3.104 0.923 1.00 89.56 78 GLU A CA 1
ATOM 617 C C . GLU A 1 78 ? 13.004 2.636 -0.494 1.00 89.56 78 GLU A C 1
ATOM 619 O O . GLU A 1 78 ? 13.562 1.542 -0.664 1.00 89.56 78 GLU A O 1
ATOM 624 N N . ILE A 1 79 ? 12.667 3.437 -1.517 1.00 86.38 79 ILE A N 1
ATOM 625 C CA . ILE A 1 79 ? 12.871 3.125 -2.952 1.00 86.38 79 ILE A CA 1
ATOM 626 C C . ILE A 1 79 ? 13.721 4.134 -3.712 1.00 86.38 79 ILE A C 1
ATOM 628 O O . ILE A 1 79 ? 13.755 5.333 -3.375 1.00 86.38 79 ILE A O 1
#

pLDDT: mean 89.06, std 6.95, range [56.75, 95.69]

Foldseek 3Di:
DAFFQDPVRLVVVVFWFWWDQVNFTWGWDQDPPRDIDIAGRGNVCVVVVVVVLVVQQVVVCVVPVPDDRDGDMGTDGTD

Radius of gyration: 13.03 Å; chains: 1; bounding box: 29×25×36 Å

Organism: NCBI:txid1027273

Secondary structure (DSSP, 8-state):
--SBPPHHHHHHTT--EEEEETTEEEEEEEETTTEEEEEESBGGGHHHHHHHHHHHHHHHHHH-TTSPP----EEEEE-